Protein AF-A0A3D4B1D5-F1 (afdb_monomer_lite)

Sequence (61 aa):
FEETIYVTPSRLPEGIQQAIIDTAEQATRAIGLSEGPVHAELRINNDGPWVIEVAGRSIGG

Secondary structure (DSSP, 8-state):
-------SS--S-HHHHHHHHHHHHHHHHHTT--SS--EEEEEEETTEEEEEEEESSPPP-

Foldseek 3Di:
DDDDDDDPDDPDPPVLVVLQVVVLVVVCVVVPNDDADKDWDWDQDPVHIDTDDIDRDDDDD

Radius of gyration: 12.03 Å; chains: 1; bounding box: 29×20×27 Å

Structure (mmCIF, N/CA/C/O backbone):
data_AF-A0A3D4B1D5-F1
#
_entry.id   AF-A0A3D4B1D5-F1
#
loop_
_atom_site.group_PDB
_atom_site.id
_atom_site.type_symbol
_atom_site.label_atom_id
_atom_site.label_alt_id
_atom_site.label_comp_id
_atom_site.label_asym_id
_atom_site.label_entity_id
_atom_site.label_seq_id
_atom_site.pdbx_PDB_ins_code
_atom_site.Cartn_x
_atom_site.Cartn_y
_atom_site.Cartn_z
_atom_site.occupancy
_atom_site.B_iso_or_equiv
_atom_site.auth_seq_id
_atom_site.auth_comp_id
_atom_site.auth_asym_id
_atom_site.auth_atom_id
_atom_site.pdbx_PDB_model_num
ATOM 1 N N . PHE A 1 1 ? 9.419 -11.782 2.211 1.00 70.12 1 PHE A N 1
ATOM 2 C CA . PHE A 1 1 ? 10.560 -11.611 1.283 1.00 70.12 1 PHE A CA 1
ATOM 3 C C . PHE A 1 1 ? 11.383 -10.454 1.822 1.00 70.12 1 PHE A C 1
ATOM 5 O O . PHE A 1 1 ? 10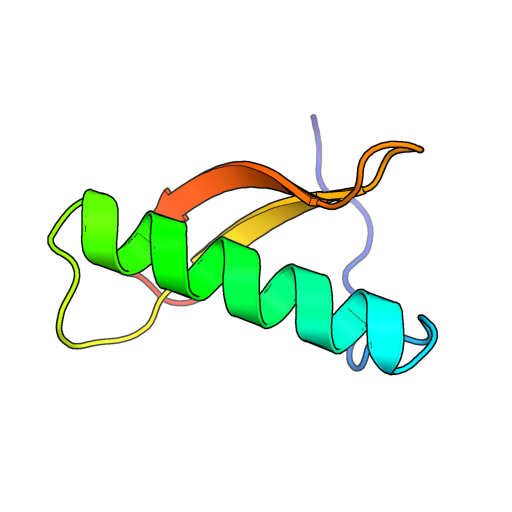.830 -9.677 2.586 1.00 70.12 1 PHE A O 1
ATOM 12 N N . GLU A 1 2 ? 12.676 -10.380 1.522 1.00 84.12 2 GLU A N 1
ATOM 13 C CA . GLU A 1 2 ? 13.492 -9.233 1.939 1.00 84.12 2 GLU A CA 1
ATOM 14 C C . GLU A 1 2 ? 13.268 -8.076 0.960 1.00 84.12 2 GLU A C 1
ATOM 16 O O . GLU A 1 2 ? 13.278 -8.283 -0.256 1.00 84.12 2 GLU A O 1
ATOM 21 N N . GLU A 1 3 ? 13.003 -6.881 1.479 1.00 87.31 3 GLU A N 1
ATOM 22 C CA . GLU A 1 3 ? 12.863 -5.670 0.673 1.00 87.31 3 GLU A CA 1
ATOM 23 C C . GLU A 1 3 ? 14.251 -5.171 0.257 1.00 87.31 3 GLU A C 1
ATOM 25 O O . GLU A 1 3 ? 15.180 -5.155 1.057 1.00 87.31 3 GLU A O 1
ATOM 30 N N . THR A 1 4 ? 14.423 -4.784 -1.010 1.00 92.56 4 THR A N 1
ATOM 31 C CA . THR A 1 4 ? 15.740 -4.357 -1.530 1.00 92.56 4 THR A CA 1
ATOM 32 C C . THR A 1 4 ? 15.729 -2.942 -2.099 1.00 92.56 4 THR A C 1
ATOM 34 O O . THR A 1 4 ? 16.726 -2.233 -2.008 1.00 92.56 4 THR A O 1
ATOM 37 N N . ILE A 1 5 ? 14.631 -2.524 -2.734 1.00 92.38 5 ILE A N 1
ATOM 38 C CA . ILE A 1 5 ? 14.546 -1.246 -3.446 1.00 92.38 5 ILE A CA 1
ATOM 39 C C . ILE A 1 5 ? 13.182 -0.616 -3.185 1.00 92.38 5 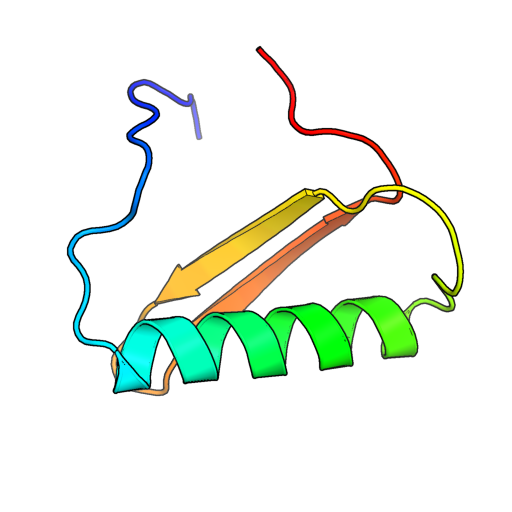ILE A C 1
ATOM 41 O O . ILE A 1 5 ? 12.153 -1.258 -3.386 1.00 92.38 5 ILE A O 1
ATOM 45 N N . TYR A 1 6 ? 13.198 0.672 -2.850 1.00 91.56 6 TYR A N 1
ATOM 46 C CA . TYR A 1 6 ? 12.021 1.529 -2.812 1.00 91.56 6 TYR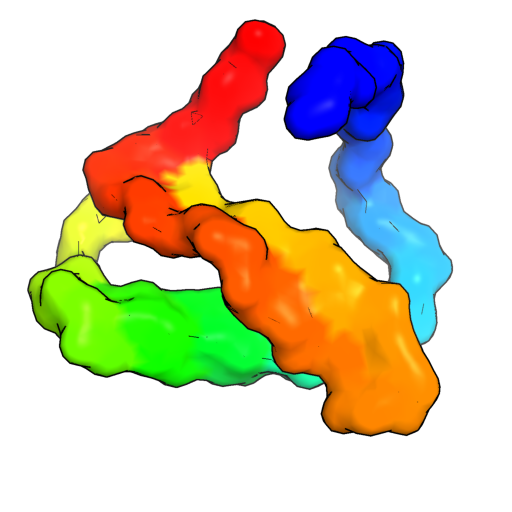 A CA 1
ATOM 47 C C . TYR A 1 6 ? 12.208 2.703 -3.780 1.00 91.56 6 TYR A C 1
ATOM 49 O O . TYR A 1 6 ? 13.199 3.431 -3.706 1.00 91.56 6 TYR A O 1
ATOM 57 N N . VAL A 1 7 ? 11.267 2.881 -4.711 1.00 94.94 7 VAL A N 1
ATOM 58 C CA . VAL A 1 7 ? 11.281 3.985 -5.684 1.00 94.94 7 VAL A CA 1
ATOM 59 C C . VAL A 1 7 ? 9.984 4.762 -5.571 1.00 94.94 7 VAL A C 1
ATOM 61 O O . VAL A 1 7 ? 8.902 4.184 -5.622 1.00 94.94 7 VAL A O 1
ATOM 64 N N . THR A 1 8 ? 10.101 6.085 -5.486 1.00 94.62 8 THR A N 1
ATOM 65 C CA . THR A 1 8 ? 8.961 6.998 -5.530 1.00 94.62 8 THR A CA 1
ATOM 66 C C . THR A 1 8 ? 9.214 8.136 -6.532 1.00 94.62 8 THR A C 1
ATOM 68 O O . THR A 1 8 ? 10.325 8.676 -6.552 1.00 94.62 8 THR A O 1
ATOM 71 N N . PRO A 1 9 ? 8.230 8.502 -7.381 1.00 94.56 9 PRO A N 1
ATOM 72 C CA . PRO A 1 9 ? 6.925 7.853 -7.553 1.00 94.56 9 PRO A CA 1
ATOM 73 C C . PRO A 1 9 ? 6.996 6.588 -8.434 1.00 94.56 9 PRO A C 1
ATOM 75 O O . PRO A 1 9 ? 8.011 6.303 -9.076 1.00 94.56 9 PRO A O 1
ATOM 78 N N . SER A 1 10 ? 5.887 5.842 -8.493 1.00 95.69 10 SER A N 1
ATOM 79 C CA . SER A 1 10 ? 5.723 4.724 -9.431 1.00 95.69 10 SER A CA 1
ATOM 80 C C . SER A 1 10 ? 5.760 5.201 -10.889 1.00 95.69 10 SER A C 1
ATOM 82 O O . SER A 1 10 ? 5.292 6.289 -11.215 1.00 95.69 10 SER A O 1
ATOM 84 N N . ARG A 1 11 ? 6.291 4.358 -11.785 1.00 96.81 11 ARG A N 1
ATOM 85 C CA . ARG A 1 11 ? 6.273 4.568 -13.248 1.00 96.81 11 ARG A CA 1
ATOM 86 C C . ARG A 1 11 ? 5.181 3.760 -13.958 1.00 96.81 11 ARG A C 1
ATOM 88 O O . ARG A 1 11 ? 5.184 3.676 -15.184 1.00 96.81 11 ARG A O 1
ATOM 95 N N . LEU A 1 12 ? 4.293 3.109 -13.207 1.00 96.88 12 LEU A N 1
ATOM 96 C CA . LEU A 1 12 ? 3.196 2.331 -13.782 1.00 96.88 12 LEU A CA 1
ATOM 97 C C . LEU A 1 12 ? 2.195 3.240 -14.516 1.00 96.88 12 LEU A C 1
ATOM 99 O O . LEU A 1 12 ? 2.058 4.408 -14.148 1.00 96.88 12 LEU A O 1
ATOM 103 N N . PRO A 1 13 ? 1.461 2.726 -15.520 1.00 97.56 13 PRO A N 1
ATOM 104 C CA . PRO A 1 13 ? 0.391 3.482 -16.164 1.00 97.56 13 PRO A CA 1
ATOM 105 C C . PRO A 1 13 ? -0.641 3.989 -15.149 1.00 97.56 13 PRO A C 1
ATOM 107 O O . PRO A 1 13 ? -0.958 3.282 -14.191 1.00 97.56 13 PRO A O 1
ATOM 110 N N . GLU A 1 14 ? -1.206 5.174 -15.384 1.00 97.81 14 GLU A N 1
ATOM 111 C CA . GLU A 1 14 ? -2.157 5.822 -14.465 1.00 97.81 14 GLU A CA 1
ATOM 112 C C . GLU A 1 14 ? -3.337 4.917 -14.091 1.00 97.81 14 GLU A C 1
ATOM 114 O O . GLU A 1 14 ? -3.681 4.818 -12.919 1.00 97.81 14 GLU A O 1
ATOM 119 N N . GLY A 1 15 ? -3.897 4.169 -15.050 1.00 97.75 15 GLY A N 1
ATOM 120 C CA . GLY A 1 15 ? -4.996 3.235 -14.776 1.00 97.75 15 GLY A CA 1
ATOM 121 C C . GLY A 1 15 ? -4.629 2.118 -13.792 1.00 97.75 15 GLY A C 1
ATOM 122 O O . GLY A 1 15 ? -5.460 1.706 -12.988 1.00 97.75 15 GLY A O 1
ATOM 123 N N . ILE A 1 16 ? -3.371 1.664 -13.799 1.00 97.69 16 ILE A N 1
ATOM 124 C CA . ILE A 1 16 ? -2.885 0.672 -12.831 1.00 97.69 16 ILE A CA 1
ATOM 125 C C . ILE A 1 16 ? -2.680 1.321 -11.462 1.00 97.69 16 ILE A C 1
ATOM 127 O O . ILE A 1 16 ? -3.035 0.725 -10.449 1.00 97.69 16 ILE A O 1
ATOM 131 N N . GLN A 1 17 ? -2.148 2.545 -11.418 1.00 98.12 17 GLN A N 1
ATOM 132 C CA . GLN A 1 17 ? -2.003 3.290 -10.165 1.00 98.12 17 GLN A CA 1
ATOM 133 C C . GLN A 1 17 ? -3.365 3.546 -9.508 1.00 98.12 17 GLN A C 1
ATOM 135 O O . GLN A 1 17 ? -3.509 3.315 -8.310 1.00 98.12 17 GLN A O 1
ATOM 140 N N . GLN A 1 18 ? -4.378 3.920 -10.295 1.00 98.44 18 GLN A N 1
ATOM 141 C CA . GLN A 1 18 ? -5.738 4.106 -9.797 1.00 98.44 18 GLN A CA 1
ATOM 142 C C . GLN A 1 18 ? -6.327 2.800 -9.251 1.00 98.44 18 GLN A C 1
ATOM 144 O O . GLN A 1 18 ? -6.844 2.787 -8.139 1.00 98.44 18 GLN A O 1
ATOM 149 N N . ALA A 1 19 ? -6.161 1.679 -9.961 1.00 98.38 19 ALA A N 1
ATOM 150 C CA . ALA A 1 19 ? -6.623 0.379 -9.473 1.00 98.38 19 ALA A CA 1
ATOM 151 C C . ALA A 1 19 ? -5.964 -0.020 -8.136 1.00 98.38 19 ALA A C 1
ATOM 153 O O . ALA A 1 19 ? -6.615 -0.614 -7.273 1.00 98.38 19 ALA A O 1
ATOM 154 N N . ILE A 1 20 ? -4.677 0.304 -7.945 1.00 98.31 20 ILE A N 1
ATOM 155 C CA . ILE A 1 20 ? -3.959 0.068 -6.682 1.00 98.31 20 ILE A CA 1
ATOM 156 C C . ILE A 1 20 ? -4.562 0.915 -5.560 1.00 98.31 20 ILE A C 1
ATOM 158 O O . ILE A 1 20 ? -4.830 0.377 -4.487 1.00 98.31 20 ILE A O 1
ATOM 162 N N . ILE A 1 21 ? -4.798 2.207 -5.813 1.00 98.06 21 ILE A N 1
ATOM 163 C CA . ILE A 1 21 ? -5.413 3.132 -4.850 1.00 98.06 21 ILE A CA 1
ATOM 164 C C . ILE A 1 21 ? -6.796 2.619 -4.437 1.00 98.06 21 ILE A C 1
ATOM 166 O O . ILE A 1 21 ? -7.045 2.431 -3.247 1.00 98.06 21 ILE A O 1
ATOM 170 N N . ASP A 1 22 ? -7.654 2.294 -5.404 1.00 98.50 22 ASP A N 1
ATOM 171 C CA . ASP A 1 22 ? -9.018 1.821 -5.149 1.00 98.50 22 ASP A CA 1
ATOM 172 C C . ASP A 1 22 ? -9.026 0.523 -4.325 1.00 98.50 22 ASP A C 1
ATOM 174 O O . ASP A 1 22 ? -9.865 0.340 -3.437 1.00 98.50 22 ASP A O 1
ATOM 178 N N . THR A 1 23 ? -8.083 -0.385 -4.600 1.00 98.62 23 THR A N 1
ATOM 179 C CA . THR A 1 23 ? -7.937 -1.654 -3.871 1.00 98.62 23 THR A CA 1
ATOM 180 C C . THR A 1 23 ? -7.443 -1.421 -2.442 1.00 98.62 23 THR A C 1
ATOM 182 O O . THR A 1 23 ? -7.996 -1.987 -1.495 1.00 98.62 23 THR A O 1
ATOM 185 N N . ALA A 1 24 ? -6.432 -0.566 -2.265 1.00 98.19 24 ALA A N 1
ATOM 186 C CA . ALA A 1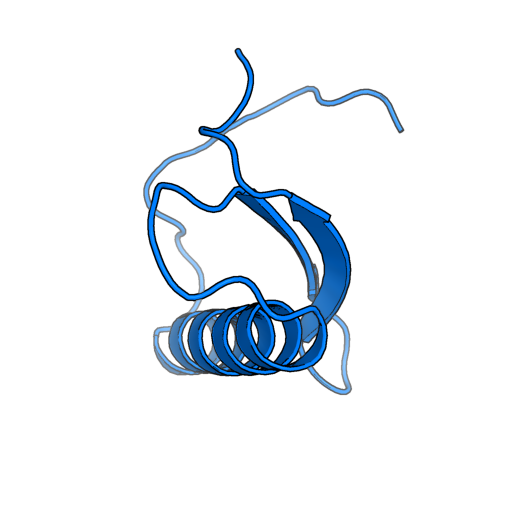 24 ? -5.893 -0.222 -0.953 1.00 98.19 24 ALA A CA 1
ATOM 187 C C . ALA A 1 24 ? -6.948 0.468 -0.075 1.00 98.19 24 ALA A C 1
ATOM 189 O O . ALA A 1 24 ? -7.096 0.133 1.102 1.00 98.19 24 ALA A O 1
ATOM 190 N N . GLU A 1 25 ? -7.736 1.377 -0.649 1.00 98.00 25 GLU A N 1
ATOM 191 C CA . GLU A 1 25 ? -8.841 2.037 0.040 1.00 98.00 25 GLU A CA 1
ATOM 192 C C . GLU A 1 25 ? -9.927 1.056 0.497 1.00 98.00 25 GLU A C 1
ATOM 194 O O . GLU A 1 25 ? -10.393 1.127 1.637 1.00 98.00 25 GLU A O 1
ATOM 199 N N . GLN A 1 26 ? -10.346 0.136 -0.378 1.00 98.31 26 GLN A N 1
ATOM 200 C CA . GLN A 1 26 ? -11.342 -0.883 -0.037 1.00 98.31 26 GLN A CA 1
ATOM 201 C C . GLN A 1 26 ? -10.861 -1.762 1.118 1.00 98.31 26 GLN A C 1
ATOM 203 O O . GLN A 1 26 ? -11.611 -1.981 2.069 1.00 98.31 26 GLN A O 1
ATOM 208 N N . ALA A 1 27 ? -9.607 -2.212 1.071 1.00 98.38 27 ALA A N 1
ATOM 209 C CA . ALA A 1 27 ? -9.022 -3.044 2.114 1.00 98.38 27 ALA A CA 1
ATOM 210 C C . ALA A 1 27 ? -8.901 -2.297 3.449 1.00 98.38 27 ALA A C 1
ATOM 212 O O . ALA A 1 27 ? -9.294 -2.827 4.484 1.00 98.38 27 ALA A O 1
ATOM 213 N N . THR A 1 28 ? -8.447 -1.042 3.409 1.00 98.38 28 THR A N 1
ATOM 214 C CA . THR A 1 28 ? -8.352 -0.151 4.577 1.00 98.38 28 THR A CA 1
ATOM 215 C C . THR A 1 28 ? -9.710 0.011 5.261 1.00 98.38 28 THR A C 1
ATOM 217 O O . THR A 1 28 ? -9.829 -0.207 6.468 1.00 98.38 28 THR A O 1
ATOM 220 N N . ARG A 1 29 ? -10.763 0.305 4.483 1.00 97.69 29 ARG A N 1
ATOM 221 C CA . ARG A 1 29 ? -12.136 0.404 5.001 1.00 97.69 29 ARG A CA 1
ATOM 222 C C . ARG A 1 29 ? -12.639 -0.926 5.562 1.00 97.69 29 ARG A C 1
ATOM 224 O O . ARG A 1 29 ? -13.279 -0.932 6.610 1.00 97.69 29 ARG A O 1
ATOM 231 N N . ALA A 1 30 ? -12.344 -2.045 4.899 1.00 98.06 30 ALA A N 1
ATOM 232 C CA . ALA A 1 30 ? -12.810 -3.370 5.310 1.00 98.06 30 ALA A CA 1
ATOM 233 C C . ALA A 1 30 ? -12.269 -3.803 6.683 1.00 98.06 30 ALA A C 1
ATOM 235 O O . ALA A 1 30 ? -12.955 -4.525 7.403 1.00 98.06 30 ALA A O 1
ATOM 236 N N . ILE A 1 31 ? -11.073 -3.340 7.063 1.00 97.19 31 ILE A N 1
ATOM 237 C CA . ILE A 1 31 ? -10.468 -3.630 8.372 1.00 97.19 31 ILE A CA 1
ATOM 238 C C . ILE A 1 31 ? -10.748 -2.550 9.432 1.00 97.19 31 ILE A C 1
ATOM 240 O O . ILE A 1 31 ? -10.211 -2.617 10.535 1.00 97.19 31 ILE A O 1
ATOM 244 N N . GLY A 1 32 ? -11.596 -1.562 9.123 1.00 97.94 32 GLY A N 1
ATOM 245 C CA . GLY A 1 32 ? -12.033 -0.538 10.075 1.00 97.94 32 GLY A CA 1
ATOM 246 C C . GLY A 1 32 ? -11.033 0.594 10.317 1.00 97.94 32 GLY A C 1
ATOM 247 O O . GLY A 1 32 ? -11.195 1.342 11.280 1.00 97.94 32 GLY A O 1
ATOM 248 N N . LEU A 1 33 ? -10.017 0.751 9.464 1.00 97.19 33 LEU A N 1
ATOM 249 C CA . LEU A 1 33 ? -9.139 1.918 9.522 1.00 97.19 33 LEU A CA 1
ATOM 250 C C . LEU A 1 33 ? -9.857 3.123 8.903 1.00 97.19 33 LEU A C 1
ATOM 252 O O . LEU A 1 33 ? -10.198 3.116 7.721 1.00 97.19 33 LEU A O 1
ATOM 256 N N . SER A 1 34 ? -10.094 4.157 9.710 1.00 95.69 34 SER A N 1
ATOM 257 C CA . SER A 1 34 ? -10.824 5.366 9.299 1.00 95.69 34 SER A CA 1
ATOM 258 C C . SER A 1 34 ? -10.012 6.658 9.397 1.00 95.69 34 SER A C 1
ATOM 260 O O . SER A 1 34 ? -10.392 7.653 8.789 1.00 95.69 34 SER A O 1
ATOM 262 N N . GLU A 1 35 ? -8.923 6.669 10.168 1.00 96.31 35 GLU A N 1
ATOM 263 C CA . GLU A 1 35 ? -8.089 7.850 10.405 1.00 96.31 35 GLU A CA 1
ATOM 264 C C . GLU A 1 35 ? -6.621 7.447 10.613 1.00 96.31 35 GLU A C 1
ATOM 266 O O . GLU A 1 35 ? -6.332 6.360 11.117 1.00 96.31 35 GLU A O 1
ATOM 271 N N . GLY A 1 36 ? -5.701 8.342 10.245 1.00 95.50 36 GLY A N 1
ATOM 272 C CA . GLY A 1 36 ? -4.259 8.156 10.398 1.00 95.50 36 GLY A CA 1
ATOM 273 C C . GLY A 1 36 ? -3.557 7.659 9.126 1.00 95.50 36 GLY A C 1
ATOM 274 O O . GLY A 1 36 ? -4.190 7.490 8.082 1.00 95.50 36 GLY A O 1
ATOM 275 N N . PRO A 1 37 ? -2.225 7.476 9.179 1.00 96.38 37 PRO A N 1
ATOM 276 C CA . PRO A 1 37 ? -1.458 6.969 8.050 1.00 96.38 37 PRO A CA 1
ATOM 277 C C . PRO A 1 37 ? -1.745 5.485 7.803 1.00 96.38 37 PRO A C 1
ATOM 279 O O . PRO A 1 37 ? -1.989 4.720 8.736 1.00 96.38 37 PRO A O 1
ATOM 282 N N . VAL A 1 38 ? -1.642 5.079 6.539 1.00 96.56 38 VAL A N 1
ATOM 283 C CA . VAL A 1 38 ? -1.764 3.685 6.113 1.00 96.56 38 VAL A CA 1
ATOM 284 C C . VAL A 1 38 ? -0.532 3.297 5.311 1.00 96.56 38 VAL A C 1
ATOM 286 O O . VAL A 1 38 ? -0.125 4.015 4.397 1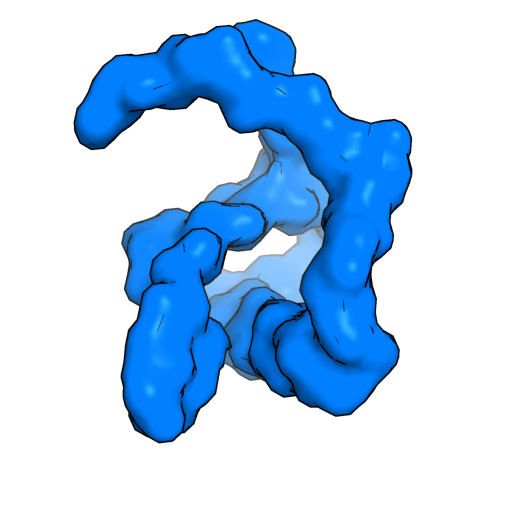.00 96.56 38 VAL A O 1
ATOM 289 N N . HIS A 1 39 ? 0.017 2.130 5.624 1.00 97.44 39 HIS A N 1
ATOM 290 C CA . HIS A 1 39 ? 0.924 1.407 4.751 1.00 97.44 39 HIS A CA 1
ATOM 291 C C . HIS A 1 39 ? 0.186 0.170 4.237 1.00 97.44 39 HIS A C 1
ATOM 293 O O . HIS A 1 39 ? -0.310 -0.630 5.032 1.00 97.44 39 HIS A O 1
ATOM 299 N N . ALA A 1 40 ? 0.084 0.039 2.916 1.00 97.44 40 ALA A N 1
ATOM 300 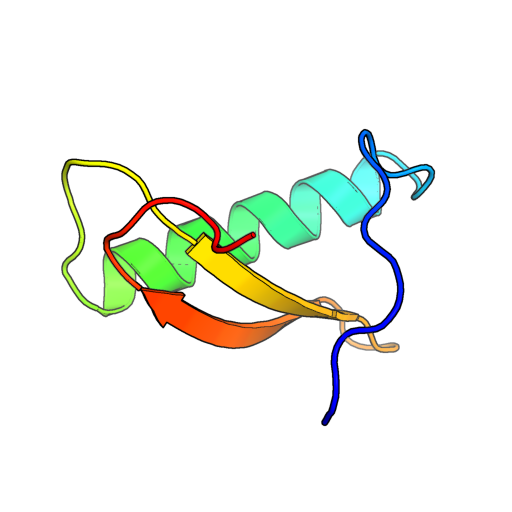C CA . ALA A 1 40 ? -0.499 -1.120 2.261 1.00 97.44 40 ALA A CA 1
ATOM 301 C C . ALA A 1 40 ? 0.498 -1.714 1.264 1.00 97.44 40 ALA A C 1
ATOM 303 O O . ALA A 1 40 ? 1.044 -0.998 0.423 1.00 97.44 40 ALA A O 1
ATOM 304 N N . GLU A 1 41 ? 0.686 -3.026 1.336 1.00 97.25 41 GLU A N 1
ATOM 305 C CA . GLU A 1 41 ? 1.500 -3.788 0.397 1.00 97.25 41 GLU A CA 1
ATOM 306 C C . GLU A 1 41 ? 0.582 -4.535 -0.568 1.00 97.25 41 GLU A C 1
ATOM 308 O O . GLU A 1 41 ? -0.299 -5.293 -0.152 1.00 97.25 41 GLU A O 1
ATOM 313 N N . LEU A 1 42 ? 0.782 -4.323 -1.870 1.00 97.75 42 LEU A N 1
ATOM 314 C CA . LEU A 1 42 ? -0.005 -4.961 -2.921 1.00 97.75 42 LEU A CA 1
ATOM 315 C C . LEU A 1 42 ? 0.906 -5.593 -3.972 1.00 97.75 42 LEU A C 1
ATOM 317 O O . LEU A 1 42 ? 1.971 -5.072 -4.302 1.00 97.75 42 LEU A O 1
ATOM 321 N N . ARG A 1 43 ? 0.448 -6.701 -4.556 1.00 97.44 43 ARG A N 1
ATOM 322 C CA . ARG A 1 43 ? 1.071 -7.345 -5.715 1.00 97.44 43 ARG A CA 1
ATOM 323 C C . ARG A 1 43 ? 0.147 -7.268 -6.915 1.00 97.44 43 ARG A C 1
ATOM 325 O O . ARG A 1 43 ? -1.022 -7.606 -6.813 1.00 97.44 43 ARG A O 1
ATOM 332 N N . ILE A 1 44 ? 0.686 -6.872 -8.059 1.00 97.00 44 ILE A N 1
ATOM 333 C CA . ILE A 1 44 ? -0.065 -6.781 -9.313 1.00 97.00 44 ILE A CA 1
ATOM 334 C C . ILE A 1 44 ? 0.090 -8.095 -10.078 1.00 97.00 44 ILE A C 1
ATOM 336 O O . ILE A 1 44 ? 1.201 -8.617 -10.197 1.00 97.00 44 ILE A O 1
ATOM 340 N N . ASN A 1 45 ? -1.013 -8.616 -10.605 1.00 95.56 45 ASN A N 1
ATOM 341 C CA . ASN A 1 45 ? -1.039 -9.749 -11.526 1.00 95.56 45 ASN A CA 1
ATOM 342 C C . ASN A 1 45 ? -1.994 -9.461 -12.708 1.00 95.56 45 ASN A C 1
ATOM 344 O O . ASN A 1 45 ? -2.443 -8.327 -12.883 1.00 95.56 45 ASN A O 1
ATOM 348 N N . ASN A 1 46 ? -2.285 -10.475 -13.530 1.00 95.12 46 ASN A N 1
ATOM 349 C CA . ASN A 1 46 ? -3.165 -10.340 -14.700 1.00 95.12 46 ASN A CA 1
ATOM 350 C C . ASN A 1 46 ? -4.622 -9.987 -14.346 1.00 95.12 46 ASN A C 1
ATOM 352 O O . ASN A 1 46 ? -5.321 -9.431 -15.187 1.00 95.12 46 ASN A O 1
ATOM 356 N N . ASP A 1 47 ? -5.054 -10.279 -13.120 1.00 95.44 47 ASP A N 1
ATOM 357 C CA . ASP A 1 47 ? -6.402 -10.020 -12.608 1.00 95.44 47 ASP A CA 1
ATOM 358 C C . ASP A 1 47 ? -6.482 -8.703 -11.807 1.00 95.44 47 ASP A C 1
ATOM 360 O O . ASP A 1 47 ? -7.558 -8.312 -11.357 1.00 95.44 47 ASP A O 1
ATOM 364 N N . GLY A 1 48 ? -5.354 -7.999 -11.644 1.00 96.12 48 GLY A N 1
ATOM 365 C CA . GLY A 1 48 ? -5.261 -6.704 -10.970 1.00 96.12 48 GLY A CA 1
ATOM 366 C C . GLY A 1 48 ? -4.410 -6.715 -9.691 1.00 96.12 48 GLY A C 1
ATOM 367 O O . GLY A 1 48 ? -3.588 -7.612 -9.479 1.00 96.12 48 GLY A O 1
ATOM 368 N N . PRO A 1 49 ? -4.535 -5.673 -8.849 1.00 98.31 49 PRO A N 1
ATOM 369 C CA . PRO A 1 49 ? -3.848 -5.595 -7.563 1.00 98.31 49 PRO A CA 1
ATOM 370 C C . PRO A 1 49 ? -4.449 -6.562 -6.533 1.00 98.31 49 PRO A C 1
ATOM 372 O O . PRO A 1 49 ? -5.659 -6.610 -6.332 1.00 98.31 49 PRO A O 1
ATOM 375 N N . TRP A 1 50 ? -3.593 -7.287 -5.820 1.00 98.00 50 TRP A N 1
ATOM 376 C CA . TRP A 1 50 ? -3.940 -8.129 -4.677 1.00 98.00 50 TRP A CA 1
ATOM 377 C C . TRP A 1 50 ? -3.258 -7.631 -3.411 1.00 98.00 50 TRP A C 1
ATOM 379 O O . TRP A 1 50 ? -2.053 -7.382 -3.407 1.00 98.00 50 TRP A O 1
ATOM 389 N N . VAL A 1 51 ? -4.033 -7.523 -2.334 1.00 97.94 51 VAL A N 1
ATOM 390 C CA . VAL A 1 51 ? -3.567 -7.069 -1.019 1.00 97.94 51 VAL A CA 1
ATOM 391 C C . VAL A 1 51 ? -2.746 -8.165 -0.344 1.00 97.94 51 VAL A C 1
ATOM 393 O O . VAL A 1 51 ? -3.189 -9.309 -0.262 1.00 97.94 51 VAL A O 1
ATOM 396 N N . ILE A 1 52 ? -1.565 -7.799 0.151 1.00 97.38 52 ILE A N 1
ATOM 397 C CA . ILE A 1 52 ? -0.706 -8.646 0.987 1.00 97.38 52 ILE A CA 1
ATOM 398 C C . ILE A 1 52 ? -0.849 -8.230 2.455 1.00 97.38 52 ILE A C 1
ATOM 400 O O . ILE A 1 52 ? -1.137 -9.073 3.301 1.00 97.38 52 ILE A O 1
ATOM 404 N N . GLU A 1 53 ? -0.693 -6.935 2.744 1.00 97.06 53 GLU A N 1
ATOM 405 C CA . GLU A 1 53 ? -0.783 -6.351 4.089 1.00 97.06 53 GLU A CA 1
ATOM 406 C C . GLU A 1 53 ? -1.461 -4.975 4.030 1.00 97.06 53 GLU A C 1
ATOM 408 O O . GLU A 1 53 ? -1.298 -4.234 3.060 1.00 97.06 53 GLU A O 1
ATOM 413 N N . VAL A 1 54 ? -2.192 -4.622 5.093 1.00 97.81 54 VAL A N 1
ATOM 414 C CA . VAL A 1 54 ? -2.619 -3.247 5.391 1.00 97.81 54 VAL A CA 1
ATOM 415 C C . VAL A 1 54 ? -2.397 -2.977 6.877 1.00 97.81 54 VAL A C 1
ATOM 417 O O . VAL A 1 54 ? -2.865 -3.744 7.720 1.00 97.81 54 VAL A O 1
ATOM 420 N N . ALA A 1 55 ? -1.720 -1.877 7.205 1.00 96.62 55 ALA A N 1
ATOM 421 C CA . ALA A 1 55 ? -1.433 -1.478 8.578 1.00 96.62 55 ALA A CA 1
ATOM 422 C C . ALA A 1 55 ? -1.642 0.030 8.798 1.00 96.62 55 ALA A C 1
ATOM 424 O O . ALA A 1 55 ? -1.233 0.855 7.980 1.00 96.62 55 ALA A O 1
ATOM 425 N N . GLY A 1 56 ? -2.231 0.393 9.944 1.00 97.06 56 GLY A N 1
ATOM 426 C CA . GLY A 1 56 ? -2.446 1.781 10.382 1.00 97.06 56 GLY A CA 1
ATOM 427 C C . GLY A 1 56 ? -1.173 2.436 10.928 1.00 97.06 56 GLY A C 1
ATOM 428 O O . GLY A 1 56 ? -1.082 2.739 12.116 1.00 97.06 56 GLY A O 1
ATOM 429 N N . ARG A 1 57 ? -0.157 2.581 10.075 1.00 96.19 57 ARG A N 1
ATOM 430 C CA . ARG A 1 57 ? 1.148 3.190 10.372 1.00 96.19 57 ARG A CA 1
ATOM 431 C C . ARG A 1 57 ? 1.736 3.819 9.109 1.00 96.19 57 ARG A C 1
ATOM 433 O O . ARG A 1 57 ? 1.305 3.514 8.002 1.00 96.19 57 ARG A O 1
ATOM 440 N N . SER A 1 58 ? 2.755 4.662 9.258 1.00 94.06 58 SER A N 1
ATOM 441 C CA . SER A 1 58 ? 3.590 5.074 8.124 1.00 94.06 58 SER A CA 1
ATOM 442 C C . SER A 1 58 ? 4.419 3.900 7.580 1.00 94.06 58 SER A C 1
ATOM 444 O O . SER A 1 58 ? 4.624 2.890 8.265 1.00 94.06 58 SER A O 1
ATOM 446 N N . ILE A 1 59 ? 4.927 4.049 6.354 1.00 88.69 59 ILE A N 1
ATOM 447 C CA . ILE A 1 59 ? 5.883 3.103 5.766 1.00 88.69 59 ILE A CA 1
ATOM 448 C C . ILE A 1 59 ? 7.147 2.983 6.638 1.00 88.69 59 ILE A C 1
ATOM 450 O O . ILE A 1 59 ? 7.527 3.937 7.325 1.00 88.69 59 ILE A O 1
ATOM 454 N N . GLY A 1 60 ? 7.744 1.786 6.655 1.00 80.44 60 GLY A N 1
ATOM 455 C CA . GLY A 1 60 ? 9.048 1.545 7.279 1.00 80.44 60 GLY A CA 1
ATOM 456 C C . GLY A 1 60 ? 10.190 2.149 6.457 1.00 80.44 60 GLY A C 1
ATOM 457 O O . GLY A 1 60 ? 9.978 2.570 5.321 1.00 80.44 60 GLY A O 1
ATOM 458 N N . GLY A 1 61 ? 11.381 2.222 7.051 1.00 58.41 61 GLY A N 1
ATOM 459 C CA . GLY A 1 61 ? 12.626 2.547 6.349 1.00 58.41 61 GLY A CA 1
ATOM 460 C C . GLY A 1 61 ? 13.445 1.296 6.101 1.00 58.41 61 GLY A C 1
ATOM 461 O O . GLY A 1 61 ? 13.413 0.422 6.998 1.00 58.41 61 GLY A O 1
#

pLDDT: mean 95.0, std 6.67, range [58.41, 98.62]